Protein AF-A0A182PMJ5-F1 (afdb_monomer)

InterPro domains:
  IPR018731 Autophagy-related protein 13, N-terminal [PF10033] (47-121)
  IPR036570 HORMA domain superfamily [G3DSA:3.30.900.10] (2-127)
  IPR040182 Autophagy-related protein 13 [PTHR13430] (4-124)

Organism: NCBI:txid199890

Radius of gyration: 17.1 Å; Cα contacts (8 Å, |Δi|>4): 132; chains: 1; bound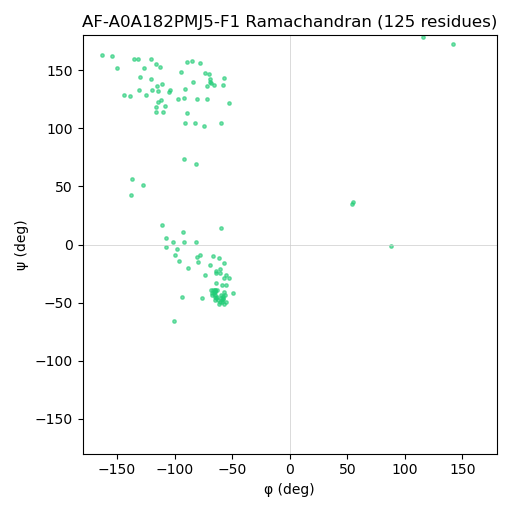ing box: 41×33×49 Å

Solvent-accessible surface area (backbone atoms only — not comparable to full-atom values): 7823 Å² total; per-residue (Å²): 91,81,54,60,95,41,86,51,82,80,46,81,75,50,52,57,55,50,52,53,52,46,52,62,68,54,69,68,65,96,83,62,59,70,72,81,57,42,32,36,23,38,38,35,31,39,36,34,84,89,71,53,73,46,41,70,47,74,48,76,50,72,81,73,81,91,68,78,84,68,72,98,80,44,69,67,58,52,46,52,51,52,24,50,50,51,54,48,48,63,54,53,62,66,72,39,70,61,40,53,51,70,72,65,60,49,98,88,55,51,48,78,47,74,49,77,45,74,43,82,77,70,68,89,60,54,118

Structure (mmCIF, N/CA/C/O backbone):
data_AF-A0A182PMJ5-F1
#
_entry.id   AF-A0A182PMJ5-F1
#
loop_
_atom_site.group_PDB
_atom_site.id
_atom_site.type_symbol
_atom_site.label_atom_id
_atom_site.label_alt_id
_atom_site.label_comp_id
_atom_site.label_asym_id
_atom_site.label_entity_id
_atom_site.label_seq_id
_atom_site.pdbx_PDB_ins_code
_atom_site.Cartn_x
_atom_site.Cartn_y
_atom_site.Cartn_z
_atom_site.occupancy
_atom_site.B_iso_or_equiv
_atom_site.auth_seq_id
_atom_site.auth_comp_id
_atom_site.auth_asym_id
_atom_site.auth_atom_id
_atom_site.pdbx_PDB_model_num
ATOM 1 N N . MET A 1 1 ? 10.718 2.469 14.524 1.00 49.12 1 MET A N 1
ATOM 2 C CA . MET A 1 1 ? 9.758 2.599 15.658 1.00 49.12 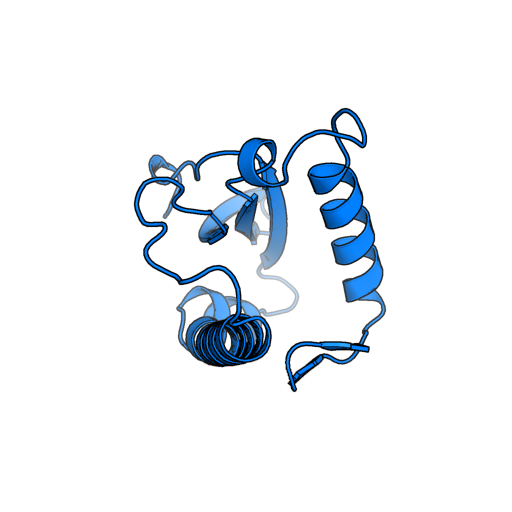1 MET A CA 1
ATOM 3 C C . MET A 1 1 ? 9.041 1.259 15.875 1.00 49.12 1 MET A C 1
ATOM 5 O O . MET A 1 1 ? 8.664 0.644 14.886 1.00 49.12 1 MET A O 1
ATOM 9 N N . GLU A 1 2 ? 8.845 0.779 17.114 1.00 60.75 2 GLU A N 1
ATOM 10 C CA . GLU A 1 2 ? 8.034 -0.432 17.374 1.00 60.75 2 GLU A CA 1
ATOM 11 C C . GLU A 1 2 ? 6.568 -0.054 17.619 1.00 60.75 2 GLU A C 1
ATOM 13 O O . GLU A 1 2 ? 6.204 0.478 18.666 1.00 60.75 2 GLU A O 1
ATOM 18 N N . GLY A 1 3 ? 5.719 -0.304 16.623 1.00 73.88 3 GLY A N 1
ATOM 19 C CA . GLY A 1 3 ? 4.270 -0.141 16.708 1.00 73.88 3 GLY A CA 1
ATOM 20 C C . GLY A 1 3 ? 3.584 -1.474 16.430 1.00 73.88 3 GLY A C 1
ATOM 21 O O . GLY A 1 3 ? 4.036 -2.245 15.589 1.00 73.88 3 GLY A O 1
ATOM 22 N N . PHE A 1 4 ? 2.492 -1.773 17.134 1.00 82.94 4 PHE A N 1
ATOM 23 C CA . PHE A 1 4 ? 1.708 -3.002 16.945 1.00 82.94 4 PHE A CA 1
ATOM 24 C C . PHE A 1 4 ? 2.507 -4.315 17.063 1.00 82.94 4 PHE A C 1
ATOM 26 O O . PHE A 1 4 ? 2.214 -5.277 16.353 1.00 82.94 4 PHE A O 1
ATOM 33 N N . ASN A 1 5 ? 3.495 -4.396 17.964 1.00 83.19 5 ASN A N 1
ATOM 34 C CA . ASN A 1 5 ? 4.391 -5.558 18.117 1.00 83.19 5 ASN A CA 1
ATOM 35 C C . ASN A 1 5 ? 5.102 -5.967 16.808 1.00 83.19 5 ASN A C 1
ATOM 37 O O . ASN A 1 5 ? 5.261 -7.161 16.526 1.00 83.19 5 ASN A O 1
ATOM 41 N N . ILE A 1 6 ? 5.456 -4.988 15.972 1.00 81.56 6 ILE A N 1
ATOM 42 C CA . ILE A 1 6 ? 6.204 -5.170 14.726 1.00 81.56 6 ILE A CA 1
ATOM 43 C C . ILE A 1 6 ? 7.347 -4.158 14.719 1.00 81.56 6 ILE A C 1
ATOM 45 O O . ILE A 1 6 ? 7.145 -2.974 14.994 1.00 81.56 6 ILE A O 1
ATOM 49 N N . SER A 1 7 ? 8.544 -4.632 14.380 1.00 82.81 7 SER A N 1
ATOM 50 C CA . SER A 1 7 ? 9.693 -3.766 14.144 1.00 82.81 7 SER A CA 1
ATOM 51 C C . SER A 1 7 ? 9.718 -3.364 12.672 1.00 82.81 7 SER A C 1
ATOM 53 O O . SER A 1 7 ? 9.885 -4.210 11.791 1.00 82.81 7 SER A O 1
ATOM 55 N N . ILE A 1 8 ? 9.495 -2.077 12.410 1.00 76.25 8 ILE A N 1
ATOM 56 C CA . ILE A 1 8 ? 9.692 -1.463 11.096 1.00 76.25 8 ILE A CA 1
ATOM 57 C C . ILE A 1 8 ? 10.901 -0.540 11.237 1.00 76.25 8 ILE A C 1
ATOM 59 O O . ILE A 1 8 ? 10.876 0.415 12.022 1.00 76.25 8 ILE A O 1
ATOM 63 N N . THR A 1 9 ? 11.982 -0.878 10.532 1.00 75.12 9 THR A N 1
ATOM 64 C CA . THR A 1 9 ? 13.227 -0.109 10.560 1.00 75.12 9 THR A CA 1
ATOM 65 C C . THR A 1 9 ? 13.033 1.197 9.810 1.00 75.12 9 THR A C 1
ATOM 67 O O . THR A 1 9 ? 12.661 1.197 8.637 1.00 75.12 9 THR A O 1
ATOM 70 N N . ASP A 1 10 ? 13.329 2.304 10.479 1.00 61.78 10 ASP A N 1
ATOM 71 C CA . ASP A 1 10 ? 13.267 3.625 9.874 1.00 61.78 10 ASP A CA 1
ATOM 72 C C . ASP A 1 10 ? 14.477 3.786 8.933 1.00 61.78 10 ASP A C 1
ATOM 74 O O . ASP A 1 10 ? 15.609 3.971 9.376 1.00 61.78 10 ASP A O 1
ATOM 78 N N . GLN A 1 11 ? 14.259 3.641 7.624 1.00 67.62 11 GLN A N 1
ATOM 79 C CA . GLN A 1 11 ? 15.237 4.027 6.601 1.00 67.62 11 GLN A CA 1
ATOM 80 C C . GLN A 1 11 ? 15.016 5.497 6.211 1.00 67.62 11 GLN A C 1
ATOM 82 O O . GLN A 1 11 ? 13.915 6.017 6.369 1.00 67.62 11 GLN A O 1
ATOM 87 N N . GLN A 1 12 ? 16.029 6.180 5.667 1.00 62.06 12 GLN A N 1
ATOM 88 C CA . GLN A 1 12 ? 15.910 7.597 5.282 1.00 62.06 12 GLN A CA 1
ATOM 89 C C . GLN A 1 12 ? 14.734 7.856 4.318 1.00 62.06 12 GLN A C 1
ATOM 91 O O . GLN A 1 12 ? 14.045 8.860 4.454 1.00 62.06 12 GLN A O 1
ATOM 96 N N . SER A 1 13 ? 14.441 6.913 3.415 1.00 66.12 13 SER A N 1
ATOM 97 C CA . SER A 1 13 ? 13.286 6.965 2.505 1.00 66.12 13 SER A CA 1
ATOM 98 C C . SER A 1 13 ? 11.923 6.913 3.212 1.00 66.12 13 SER A C 1
ATOM 100 O O . SER A 1 13 ? 10.928 7.375 2.664 1.00 66.12 13 SER A O 1
ATOM 102 N N . ILE A 1 14 ? 11.855 6.373 4.432 1.00 70.44 14 ILE A N 1
ATOM 103 C CA . ILE A 1 14 ? 10.627 6.302 5.234 1.00 70.44 14 ILE A CA 1
ATOM 104 C C . ILE A 1 14 ? 10.239 7.674 5.798 1.00 70.44 14 ILE A C 1
ATOM 106 O O . ILE A 1 14 ? 9.058 7.916 6.047 1.00 70.44 14 ILE A O 1
ATOM 110 N N . LEU A 1 15 ? 11.205 8.579 5.998 1.00 79.62 15 LEU A N 1
ATOM 111 C CA . LEU A 1 15 ? 10.930 9.905 6.553 1.00 79.62 15 LEU A CA 1
ATOM 112 C C . LEU A 1 15 ? 10.111 10.759 5.582 1.00 79.62 15 LEU A C 1
ATOM 114 O O . LEU A 1 15 ? 9.146 11.386 6.016 1.00 79.62 15 LEU A O 1
ATOM 118 N N . ASP A 1 16 ? 10.425 10.712 4.288 1.00 85.38 16 ASP A N 1
ATOM 119 C CA . ASP A 1 16 ? 9.678 11.442 3.258 1.00 85.38 16 ASP A CA 1
ATOM 120 C C . ASP A 1 16 ? 8.241 10.916 3.146 1.00 85.38 16 ASP A C 1
ATOM 122 O O . ASP A 1 16 ? 7.286 11.693 3.212 1.00 85.38 16 ASP A O 1
ATOM 126 N N . VAL A 1 17 ? 8.082 9.586 3.126 1.00 88.50 17 VAL A N 1
ATOM 127 C CA . VAL A 1 17 ? 6.773 8.910 3.149 1.00 88.50 17 VAL A CA 1
ATOM 128 C C . VAL A 1 17 ? 5.957 9.339 4.371 1.00 88.50 17 VAL A C 1
ATOM 130 O O . VAL A 1 17 ? 4.761 9.617 4.271 1.00 88.50 17 VAL A O 1
ATOM 133 N N . LEU A 1 18 ? 6.588 9.411 5.545 1.00 88.00 18 LEU A N 1
ATOM 134 C CA . LEU A 1 18 ? 5.931 9.797 6.790 1.00 88.00 18 LEU A CA 1
ATOM 135 C C . LEU A 1 18 ? 5.518 11.274 6.789 1.00 88.00 18 LEU A C 1
ATOM 137 O O . LEU A 1 18 ? 4.438 11.597 7.288 1.00 88.00 18 LEU A O 1
ATOM 141 N N . VAL A 1 19 ? 6.342 12.167 6.236 1.00 89.56 19 VAL A N 1
ATOM 142 C CA . VAL A 1 19 ? 6.013 13.592 6.083 1.00 89.56 19 VAL A CA 1
ATOM 143 C C . VAL A 1 19 ? 4.836 13.774 5.126 1.00 89.56 19 VAL A C 1
ATOM 145 O O . VAL A 1 19 ? 3.872 14.455 5.482 1.00 89.56 19 VAL A O 1
ATOM 148 N N . GLU A 1 20 ? 4.862 13.127 3.961 1.00 89.88 20 GLU A N 1
ATOM 149 C CA . GLU A 1 20 ? 3.779 13.196 2.976 1.00 89.88 20 GLU A CA 1
ATOM 150 C C . GLU A 1 20 ? 2.471 12.625 3.539 1.00 89.88 20 GLU A C 1
ATOM 152 O O . GLU A 1 20 ? 1.431 13.289 3.511 1.00 89.88 20 GLU A O 1
ATOM 157 N N . THR A 1 21 ? 2.533 11.444 4.159 1.00 90.88 21 THR A N 1
ATOM 158 C CA . THR A 1 21 ? 1.367 10.806 4.786 1.00 90.88 21 THR A CA 1
ATOM 159 C C . THR A 1 21 ? 0.771 11.696 5.875 1.00 90.88 21 THR A C 1
ATOM 161 O O . THR A 1 21 ? -0.447 11.859 5.945 1.00 90.88 21 THR A O 1
ATOM 164 N N . LYS A 1 22 ? 1.608 12.312 6.724 1.00 89.62 22 LYS A N 1
ATOM 165 C CA . LYS A 1 22 ? 1.135 13.245 7.756 1.00 89.62 22 LYS A CA 1
ATOM 166 C C . LYS A 1 22 ? 0.479 14.471 7.148 1.00 89.62 22 LYS A C 1
ATOM 168 O O . LYS A 1 22 ? -0.590 14.839 7.618 1.00 89.62 22 LYS A O 1
ATOM 173 N N . LYS A 1 23 ? 1.077 15.077 6.118 1.00 89.75 23 LYS A N 1
ATOM 174 C CA . LYS A 1 23 ? 0.498 16.234 5.424 1.00 89.75 23 LYS A CA 1
ATOM 175 C C . LYS A 1 23 ? -0.912 15.910 4.931 1.00 89.75 23 LYS A C 1
ATOM 177 O O . LYS A 1 23 ? -1.850 16.630 5.255 1.00 89.75 23 LYS A O 1
ATOM 182 N N . ILE A 1 24 ? -1.070 14.777 4.250 1.00 89.06 24 ILE A N 1
ATOM 183 C CA . ILE A 1 24 ? -2.364 14.315 3.742 1.00 89.06 24 ILE A CA 1
ATOM 184 C C . ILE A 1 24 ? -3.333 14.079 4.904 1.00 89.06 24 ILE A C 1
ATOM 186 O O . ILE A 1 24 ? -4.428 14.630 4.925 1.00 89.06 24 ILE A O 1
ATOM 190 N N . LEU A 1 25 ? -2.945 13.317 5.927 1.00 86.81 25 LEU A N 1
ATOM 191 C CA . LEU A 1 25 ? -3.831 13.012 7.054 1.00 86.81 25 LEU A CA 1
ATOM 192 C C . LEU A 1 25 ? -4.130 14.218 7.958 1.00 86.81 25 LEU A C 1
ATOM 194 O O . LEU A 1 25 ? -5.083 14.156 8.729 1.00 86.81 25 LEU A O 1
ATOM 198 N N . GLN A 1 26 ? -3.346 15.293 7.905 1.00 84.94 26 GLN A N 1
ATOM 199 C CA . GLN A 1 26 ? -3.552 16.513 8.694 1.00 84.94 26 GLN A CA 1
ATOM 200 C C . GLN A 1 26 ? -4.232 17.638 7.908 1.00 84.94 26 GLN A C 1
ATOM 202 O O . GLN A 1 26 ? -4.644 18.615 8.525 1.00 84.94 26 GLN A O 1
ATOM 207 N N . GLU A 1 27 ? -4.404 17.507 6.589 1.00 73.62 27 GLU A N 1
ATOM 208 C CA . GLU A 1 27 ? -5.266 18.400 5.809 1.00 73.62 27 GLU A CA 1
ATOM 209 C C . GLU A 1 27 ? -6.708 18.331 6.348 1.00 73.62 27 GLU A C 1
ATOM 211 O O . GLU A 1 27 ? -7.410 17.337 6.140 1.00 73.62 27 GLU A O 1
ATOM 216 N N . GLY A 1 28 ? -7.115 19.372 7.080 1.00 67.25 28 GLY A N 1
ATOM 217 C CA . GLY A 1 28 ? -8.407 19.497 7.761 1.00 67.25 28 GLY A CA 1
ATOM 218 C C . GLY A 1 28 ? -8.266 20.175 9.129 1.00 67.25 28 GLY A C 1
ATOM 219 O O . GLY A 1 28 ? -7.158 20.428 9.606 1.00 67.25 28 GLY A O 1
ATOM 220 N N . SER A 1 29 ? -9.382 20.483 9.793 1.00 66.62 29 SER A N 1
ATOM 221 C CA . SER A 1 29 ? -9.328 21.041 11.152 1.00 66.62 29 SER A CA 1
ATOM 222 C C . SER A 1 29 ? -8.835 19.982 12.154 1.00 66.62 29 SER A C 1
ATOM 224 O O . SER A 1 29 ? -9.184 18.807 12.039 1.00 66.62 29 SER A O 1
ATOM 226 N N . GLN A 1 30 ? -8.029 20.360 13.160 1.00 66.06 30 GLN A N 1
ATOM 227 C CA . GLN A 1 30 ? -7.437 19.416 14.135 1.00 66.06 30 GLN A CA 1
ATOM 228 C C . GLN A 1 30 ? -8.471 18.566 14.906 1.00 66.06 30 GLN A C 1
ATOM 230 O O . GLN A 1 30 ? -8.105 17.543 15.479 1.00 66.06 30 GLN A O 1
ATOM 235 N N . HIS A 1 31 ? -9.748 18.957 14.882 1.00 71.00 31 HIS A N 1
ATOM 236 C CA . HIS A 1 31 ? -10.849 18.297 15.584 1.00 71.00 31 HIS A CA 1
ATOM 237 C C . HIS A 1 31 ? -11.683 17.340 14.718 1.00 71.00 31 HIS A C 1
ATOM 239 O O . HIS A 1 31 ? -12.583 16.683 15.238 1.00 71.00 31 HIS A O 1
ATOM 245 N N . GLU A 1 32 ? -11.410 17.236 13.416 1.00 76.31 32 GLU A N 1
ATOM 246 C CA . GLU A 1 32 ? -12.123 16.293 12.553 1.00 76.31 32 GLU A CA 1
ATOM 247 C C . GLU A 1 32 ? -11.724 14.837 12.824 1.00 76.31 32 GLU A C 1
ATOM 249 O O . GLU A 1 32 ? -10.545 14.502 12.958 1.00 76.31 32 GLU A O 1
ATOM 254 N N . SER A 1 33 ? -12.732 13.961 12.867 1.00 81.69 33 SER A N 1
ATOM 255 C CA . SER A 1 33 ? -12.553 12.513 13.002 1.00 81.69 33 SER A CA 1
ATOM 256 C C . SER A 1 33 ? -11.682 11.956 11.874 1.00 81.69 33 SER A C 1
ATOM 258 O O . SER A 1 33 ? -11.844 12.327 10.716 1.00 81.69 33 SER A O 1
ATOM 260 N N . ILE A 1 34 ? -10.830 10.969 12.173 1.00 82.19 34 ILE A N 1
ATOM 261 C CA . ILE A 1 34 ? -10.024 10.270 11.156 1.00 82.19 34 ILE A CA 1
ATOM 262 C C . ILE A 1 34 ? -10.883 9.671 10.030 1.00 82.19 34 ILE A C 1
ATOM 264 O O . ILE A 1 34 ? -10.422 9.544 8.902 1.00 82.19 34 ILE A O 1
ATOM 268 N N . THR A 1 35 ? -12.153 9.360 10.306 1.00 83.56 35 THR A N 1
ATOM 269 C CA . THR A 1 35 ? -13.097 8.828 9.316 1.00 83.56 35 THR A CA 1
ATOM 270 C C . THR A 1 35 ? -13.405 9.801 8.177 1.00 83.56 35 THR A C 1
ATOM 272 O O . THR A 1 35 ? -13.762 9.335 7.105 1.00 83.56 35 THR A O 1
ATOM 275 N N . THR A 1 36 ? -13.258 11.121 8.362 1.00 82.56 36 THR A N 1
ATOM 276 C CA . THR A 1 36 ? -13.450 12.111 7.277 1.00 82.56 36 THR A CA 1
ATOM 277 C C . THR A 1 36 ? -12.228 12.233 6.367 1.00 82.56 36 THR A C 1
ATOM 279 O O . THR A 1 36 ? -12.290 12.855 5.311 1.00 82.56 36 THR A O 1
ATOM 282 N N . ARG A 1 37 ? -11.103 11.639 6.776 1.00 83.75 37 ARG A N 1
ATOM 283 C CA . ARG A 1 37 ? -9.802 11.702 6.096 1.00 83.75 37 ARG A CA 1
ATOM 284 C C . ARG A 1 37 ? -9.438 10.379 5.422 1.00 83.75 37 ARG A C 1
ATOM 286 O O . ARG A 1 37 ? -8.321 10.236 4.934 1.00 83.75 37 ARG A O 1
ATOM 293 N N . LEU A 1 38 ? -10.365 9.426 5.431 1.00 89.56 38 LEU A N 1
ATOM 294 C CA . LEU A 1 38 ? -10.267 8.121 4.792 1.00 89.56 38 LEU A CA 1
ATOM 295 C C . LEU A 1 38 ? -11.340 8.011 3.692 1.00 89.56 38 LEU A C 1
ATOM 297 O O . LEU A 1 38 ? -12.364 8.688 3.794 1.00 89.56 38 LEU A O 1
ATOM 301 N N . PRO A 1 39 ? -11.146 7.162 2.668 1.00 92.62 39 PRO A N 1
ATOM 302 C CA . PRO A 1 39 ? -10.033 6.225 2.492 1.00 92.62 39 PRO A CA 1
ATOM 303 C C . PRO A 1 39 ? -8.695 6.909 2.184 1.00 92.62 39 PRO A C 1
ATOM 305 O O . PRO A 1 39 ? -8.645 7.952 1.532 1.00 92.62 39 PRO A O 1
ATOM 308 N N . LEU A 1 40 ? -7.610 6.306 2.669 1.00 94.12 40 LEU A N 1
ATOM 309 C CA . LEU A 1 40 ? -6.247 6.621 2.250 1.00 94.12 40 LEU A CA 1
ATOM 310 C C . LEU A 1 40 ? -5.841 5.606 1.183 1.00 94.12 40 LEU A C 1
ATOM 312 O O . LEU A 1 40 ? -5.909 4.402 1.434 1.00 94.12 40 LEU A O 1
ATOM 316 N N . CYS A 1 41 ? -5.415 6.082 0.021 1.00 95.75 41 CYS A N 1
ATOM 317 C CA . CYS A 1 41 ? -4.950 5.252 -1.077 1.00 95.75 41 CYS A CA 1
ATOM 318 C C . CYS A 1 41 ? -3.441 5.420 -1.277 1.00 95.75 41 CYS A C 1
ATOM 320 O O . CYS A 1 41 ? -2.918 6.534 -1.214 1.00 95.75 41 CYS A O 1
ATOM 322 N N . VAL A 1 42 ? -2.756 4.306 -1.524 1.00 96.31 42 VAL A N 1
ATOM 323 C CA . VAL A 1 42 ? -1.376 4.251 -2.003 1.00 96.31 42 VAL A CA 1
ATOM 324 C C . VAL A 1 42 ? -1.395 3.601 -3.378 1.00 96.31 42 VAL A C 1
ATOM 326 O O . VAL A 1 42 ? -1.733 2.428 -3.523 1.00 96.31 42 VAL A O 1
ATOM 329 N N . GLU A 1 43 ? -1.042 4.378 -4.386 1.00 96.75 43 GLU A N 1
ATOM 330 C CA . GLU A 1 43 ? -0.842 3.923 -5.755 1.00 96.75 43 GLU A CA 1
ATOM 331 C C . GLU A 1 43 ? 0.618 3.527 -5.940 1.00 96.75 43 GLU A C 1
ATOM 333 O O . GLU A 1 43 ? 1.509 4.271 -5.529 1.00 96.75 43 GLU A O 1
ATOM 338 N N . ILE A 1 44 ? 0.853 2.370 -6.555 1.00 96.31 44 ILE A N 1
ATOM 339 C CA . ILE A 1 44 ? 2.176 1.915 -6.979 1.00 96.31 44 ILE A CA 1
ATOM 340 C C . ILE A 1 44 ? 2.198 1.924 -8.499 1.00 96.31 44 ILE A C 1
ATOM 342 O O . ILE A 1 44 ? 1.360 1.285 -9.139 1.00 96.31 44 ILE A O 1
ATOM 346 N N . SER A 1 45 ? 3.163 2.626 -9.076 1.00 96.12 45 SER A N 1
ATOM 347 C CA . SER A 1 45 ? 3.296 2.769 -10.520 1.00 96.12 45 SER A CA 1
ATOM 348 C C . SER A 1 45 ? 4.720 2.505 -10.984 1.00 96.12 45 SER A C 1
ATOM 350 O O . SER A 1 45 ? 5.679 2.523 -10.212 1.00 96.12 45 SER A O 1
ATOM 352 N N . LEU A 1 46 ? 4.838 2.206 -12.268 1.00 94.88 46 LEU A N 1
ATOM 353 C CA . LEU A 1 46 ? 6.084 2.014 -12.983 1.00 94.88 46 LEU A CA 1
ATOM 354 C C . LEU A 1 46 ? 6.207 3.110 -14.031 1.00 94.88 46 LEU A C 1
ATOM 356 O O . LEU A 1 46 ? 5.248 3.362 -14.758 1.00 94.88 46 LEU A O 1
ATOM 360 N N . GLN A 1 47 ? 7.390 3.704 -14.152 1.00 94.62 47 GLN A N 1
ATOM 361 C CA . GLN A 1 47 ? 7.706 4.635 -15.231 1.00 94.62 47 GLN A CA 1
ATOM 362 C C . GLN A 1 47 ? 8.962 4.183 -15.974 1.00 94.62 47 GLN A C 1
ATOM 364 O O . GLN A 1 47 ? 9.994 3.906 -15.372 1.00 94.62 47 GLN A O 1
ATOM 369 N N . THR A 1 48 ? 8.865 4.094 -17.294 1.00 92.19 48 THR A N 1
ATOM 370 C CA . THR A 1 48 ? 9.975 3.746 -18.193 1.00 92.19 48 THR A CA 1
ATOM 371 C C . THR A 1 48 ? 10.801 4.982 -18.550 1.00 92.19 48 THR A C 1
ATOM 373 O O . THR A 1 48 ? 10.293 6.106 -18.515 1.00 92.19 48 THR A O 1
ATOM 376 N N . ALA A 1 49 ? 12.057 4.782 -18.961 1.00 89.06 49 ALA A N 1
ATOM 377 C CA . ALA A 1 49 ? 12.930 5.870 -19.423 1.00 89.06 49 ALA A CA 1
ATOM 378 C C . ALA A 1 49 ? 12.372 6.615 -20.655 1.00 89.06 49 ALA A C 1
ATOM 380 O O . ALA A 1 49 ? 12.662 7.790 -20.861 1.00 89.06 49 ALA A O 1
ATOM 381 N N . GLU A 1 50 ? 11.528 5.947 -21.443 1.00 89.81 50 GLU A N 1
ATOM 382 C CA . GLU A 1 50 ? 10.867 6.495 -22.634 1.00 89.81 50 GLU A CA 1
ATOM 383 C C . GLU A 1 50 ? 9.614 7.329 -22.300 1.00 89.81 50 GLU A C 1
ATOM 385 O O . GLU A 1 50 ? 8.927 7.820 -23.193 1.00 89.81 50 GLU A O 1
ATOM 390 N N . GLY A 1 51 ? 9.295 7.503 -21.012 1.00 88.56 51 GLY A N 1
ATOM 391 C CA . GLY A 1 51 ? 8.167 8.313 -20.547 1.00 88.56 51 GLY A CA 1
ATOM 392 C C . GLY A 1 51 ? 6.835 7.564 -20.450 1.00 88.56 51 GLY A C 1
ATOM 393 O O . GLY A 1 51 ? 5.849 8.146 -20.000 1.00 88.56 51 GLY A O 1
ATOM 394 N N . GLY A 1 52 ? 6.791 6.276 -20.806 1.00 92.25 52 GLY A N 1
ATOM 395 C CA . GLY A 1 52 ? 5.631 5.422 -20.546 1.00 92.25 52 GLY A CA 1
ATOM 396 C C . GLY A 1 52 ? 5.424 5.215 -19.045 1.00 92.25 52 GLY A C 1
ATOM 397 O O . GLY A 1 52 ? 6.396 4.987 -18.323 1.00 92.25 52 GLY A O 1
ATOM 398 N N . SER A 1 53 ? 4.174 5.275 -18.585 1.00 93.44 53 SER A N 1
ATOM 399 C CA . SER A 1 53 ? 3.791 5.073 -17.184 1.00 93.44 53 SER A CA 1
ATOM 400 C C . SER A 1 53 ? 2.649 4.069 -17.077 1.00 93.44 53 SER A C 1
ATOM 402 O O . SER A 1 53 ? 1.772 4.024 -17.941 1.00 93.44 53 SER A O 1
ATOM 404 N N . MET A 1 54 ? 2.669 3.261 -16.022 1.00 95.00 54 MET A N 1
ATOM 405 C CA . MET A 1 54 ? 1.694 2.206 -15.787 1.00 95.00 54 MET A CA 1
ATOM 406 C C . MET A 1 54 ? 1.405 2.075 -14.296 1.00 95.00 54 MET A C 1
ATOM 408 O O . MET A 1 54 ? 2.326 1.921 -13.494 1.00 95.00 54 MET A O 1
ATOM 412 N N . ILE A 1 55 ? 0.128 2.098 -13.918 1.00 96.75 55 ILE A N 1
ATOM 413 C CA . ILE A 1 55 ? -0.277 1.814 -12.541 1.00 96.75 55 ILE A CA 1
ATOM 414 C C . ILE A 1 55 ? -0.313 0.299 -12.355 1.00 96.75 55 ILE A C 1
ATOM 416 O O . ILE A 1 55 ? -0.977 -0.413 -13.106 1.00 96.75 55 ILE A O 1
ATOM 420 N N . LEU A 1 56 ? 0.413 -0.183 -11.349 1.00 96.31 56 LEU A N 1
ATOM 421 C CA . LEU A 1 56 ? 0.515 -1.601 -11.030 1.00 96.31 56 LEU A CA 1
ATOM 422 C C . LEU A 1 56 ? -0.513 -2.009 -9.976 1.00 96.31 56 LEU A C 1
ATOM 424 O O . LEU A 1 56 ? -1.132 -3.063 -10.093 1.00 96.31 56 LEU A O 1
ATOM 428 N N . GLU A 1 57 ? -0.661 -1.205 -8.919 1.00 97.19 57 GLU A N 1
ATOM 429 C CA . GLU A 1 57 ? -1.472 -1.560 -7.752 1.00 97.19 57 GLU A CA 1
ATOM 430 C C . GLU A 1 57 ? -2.071 -0.334 -7.066 1.00 97.19 57 GLU A C 1
ATOM 432 O O . GLU A 1 57 ? -1.470 0.741 -7.030 1.00 97.19 57 GLU A O 1
ATOM 437 N N . PHE A 1 58 ? -3.218 -0.551 -6.423 1.00 97.00 58 PHE A N 1
ATOM 438 C CA . PHE A 1 58 ? -3.779 0.353 -5.428 1.00 97.00 58 PHE A CA 1
ATOM 439 C C . PHE A 1 58 ? -3.922 -0.369 -4.088 1.00 97.00 58 PHE A C 1
ATOM 441 O O . PHE A 1 58 ? -4.485 -1.462 -4.015 1.00 97.00 58 PHE A O 1
ATOM 448 N N . TRP A 1 59 ? -3.475 0.279 -3.016 1.00 97.19 59 TRP A N 1
ATOM 449 C CA . TRP A 1 59 ? -3.652 -0.168 -1.639 1.00 97.19 59 TRP A CA 1
ATOM 450 C C . TRP A 1 59 ? -4.502 0.844 -0.885 1.00 97.19 59 TRP A C 1
ATOM 452 O O . TRP A 1 59 ? -4.116 1.999 -0.740 1.00 97.19 59 TRP A O 1
ATOM 462 N N . THR A 1 60 ? -5.661 0.420 -0.390 1.00 95.88 60 THR A N 1
ATOM 463 C CA . THR A 1 60 ? -6.608 1.312 0.288 1.00 95.88 60 THR A CA 1
ATOM 464 C C . THR A 1 60 ? -6.767 0.957 1.757 1.00 95.88 60 THR A C 1
ATOM 466 O O . THR A 1 60 ? -7.039 -0.195 2.098 1.00 95.88 60 THR A O 1
ATOM 469 N N . LEU A 1 61 ? -6.686 1.963 2.623 1.00 94.19 61 LEU A N 1
ATOM 470 C CA . LEU A 1 61 ? -7.060 1.880 4.028 1.00 94.19 61 LEU A CA 1
ATOM 471 C C . LEU A 1 61 ? -8.348 2.672 4.253 1.00 94.19 61 LEU A C 1
ATOM 473 O O . LEU A 1 61 ? -8.375 3.886 4.064 1.00 94.19 61 LEU A O 1
ATOM 477 N N . SER A 1 62 ? -9.405 1.998 4.698 1.00 91.75 62 SER A N 1
ATOM 478 C CA . SER A 1 62 ? -10.699 2.609 5.004 1.00 91.75 62 SER A CA 1
ATOM 479 C C . SER A 1 62 ? -11.254 2.093 6.331 1.00 91.75 62 SER A C 1
ATOM 481 O O . SER A 1 62 ? -10.844 1.047 6.839 1.00 91.75 62 SER A O 1
ATOM 483 N N . ILE A 1 63 ? -12.181 2.852 6.919 1.00 87.69 63 ILE A N 1
ATOM 484 C CA . ILE A 1 63 ? -12.920 2.441 8.114 1.00 87.69 63 ILE A CA 1
ATOM 4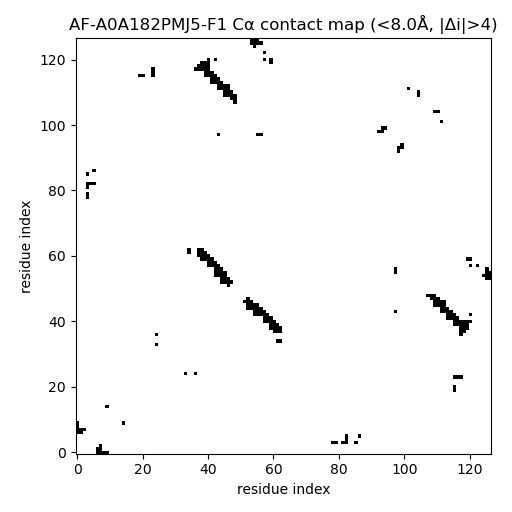85 C C . ILE A 1 63 ? -14.383 2.294 7.732 1.00 87.69 63 ILE A C 1
ATOM 487 O O . ILE A 1 63 ? -15.025 3.241 7.285 1.00 87.69 63 ILE A O 1
ATOM 491 N N . ARG A 1 64 ? -14.917 1.101 7.968 1.00 85.06 64 ARG A N 1
ATOM 492 C CA . ARG A 1 64 ? -16.340 0.812 7.843 1.00 85.06 64 ARG A CA 1
ATOM 493 C C . ARG A 1 64 ? -17.071 1.253 9.105 1.00 85.06 64 ARG A C 1
ATOM 495 O O . ARG A 1 64 ? -16.950 0.619 10.151 1.00 85.06 64 ARG A O 1
ATOM 502 N N . THR A 1 65 ? -17.794 2.365 9.023 1.00 78.56 65 THR A N 1
ATOM 503 C CA . THR A 1 65 ? -18.550 2.931 10.154 1.00 78.56 65 THR A CA 1
ATOM 504 C C . THR A 1 65 ? -19.886 2.222 10.390 1.00 78.56 65 THR A C 1
ATOM 506 O O . THR A 1 65 ? -20.452 2.337 11.474 1.00 78.56 65 THR A O 1
ATOM 509 N N . ASP A 1 66 ? -20.348 1.436 9.414 1.00 77.62 66 ASP A N 1
ATOM 510 C CA . ASP A 1 66 ? -21.593 0.663 9.425 1.00 77.62 66 ASP A CA 1
ATOM 511 C C . ASP A 1 66 ? -21.510 -0.643 10.241 1.00 77.62 66 ASP A C 1
ATOM 513 O O . ASP A 1 66 ? -22.531 -1.284 10.474 1.00 77.62 66 ASP A O 1
ATOM 517 N N . GLN A 1 67 ? -20.314 -1.052 10.690 1.00 67.00 67 GLN A N 1
ATOM 518 C CA . GLN A 1 67 ? -20.077 -2.348 11.348 1.00 67.00 67 GLN A CA 1
ATOM 519 C C . GLN A 1 67 ? -19.362 -2.238 12.709 1.00 67.00 67 GLN A C 1
ATOM 521 O O . GLN A 1 67 ? -18.369 -2.919 12.973 1.00 67.00 67 GLN A O 1
ATOM 526 N N . THR A 1 68 ? -19.855 -1.391 13.613 1.00 64.00 68 THR A N 1
ATOM 527 C CA . THR A 1 68 ? -19.255 -1.177 14.944 1.00 64.00 68 THR A CA 1
ATOM 528 C C . THR A 1 68 ? -19.856 -2.092 16.022 1.00 64.00 68 THR A C 1
ATOM 530 O O . THR A 1 68 ? -20.581 -1.662 16.909 1.00 64.00 68 THR A O 1
ATOM 533 N N . ASN A 1 69 ? -19.508 -3.384 15.992 1.00 58.72 69 ASN A N 1
ATOM 534 C CA . ASN A 1 69 ? -20.011 -4.385 16.957 1.00 58.72 69 ASN A CA 1
ATOM 535 C C . ASN A 1 69 ? -19.121 -4.597 18.202 1.00 58.72 69 ASN A C 1
ATOM 537 O O . ASN A 1 69 ? -19.298 -5.574 18.930 1.00 58.72 69 ASN A O 1
ATOM 541 N N . ALA A 1 70 ? -18.119 -3.747 18.449 1.00 59.59 70 ALA A N 1
ATOM 542 C CA . ALA A 1 70 ? -17.189 -3.963 19.558 1.00 59.59 70 ALA A CA 1
ATOM 543 C C . ALA A 1 70 ? -17.669 -3.258 20.844 1.00 59.59 70 ALA A C 1
ATOM 545 O O . ALA A 1 70 ? -17.868 -2.042 20.817 1.00 59.59 70 ALA A O 1
ATOM 546 N N . PRO A 1 71 ? -17.795 -3.960 21.990 1.00 60.91 71 PRO A N 1
ATOM 547 C CA . PRO A 1 71 ? -17.987 -3.290 23.272 1.00 60.91 71 PRO A CA 1
ATOM 548 C C . PRO A 1 71 ? -16.810 -2.338 23.528 1.00 60.91 71 PRO A C 1
ATOM 550 O O . PRO A 1 71 ? -15.654 -2.690 23.287 1.00 60.91 71 PRO A O 1
ATOM 553 N N . GLN A 1 72 ? -17.114 -1.137 24.029 1.00 56.47 72 GLN A N 1
ATOM 554 C CA . GLN A 1 72 ? -16.237 0.042 24.175 1.00 56.47 72 GLN A CA 1
ATOM 555 C C . GLN A 1 72 ? -14.968 -0.147 25.050 1.00 56.47 72 GLN A C 1
ATOM 557 O O . GLN A 1 72 ? -14.329 0.828 25.433 1.00 56.47 72 GLN A O 1
ATOM 562 N N . ARG A 1 73 ? -14.565 -1.379 25.391 1.00 55.50 73 ARG A N 1
ATOM 563 C CA . ARG A 1 73 ? -13.437 -1.695 26.287 1.00 55.50 73 ARG A CA 1
ATOM 564 C C . ARG A 1 73 ? -12.568 -2.846 25.783 1.00 55.50 73 ARG A C 1
ATOM 566 O O . ARG A 1 73 ? -12.370 -3.834 26.483 1.00 55.50 73 ARG A O 1
ATOM 573 N N . ALA A 1 74 ? -12.028 -2.733 24.574 1.00 72.56 74 ALA A N 1
ATOM 574 C CA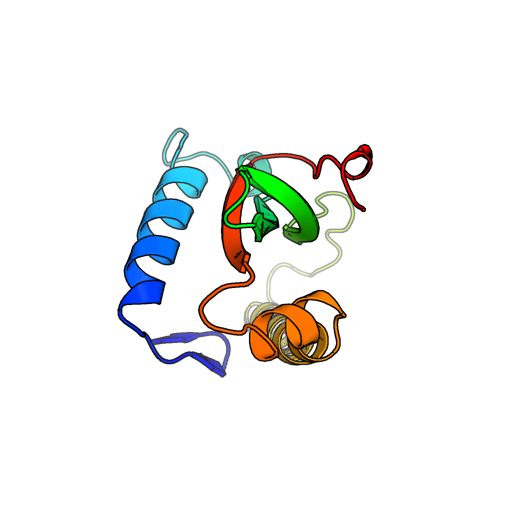 . ALA A 1 74 ? -11.144 -3.766 24.039 1.00 72.56 74 ALA A CA 1
ATOM 575 C C . ALA A 1 74 ? -9.915 -3.194 23.316 1.00 72.56 74 ALA A C 1
ATOM 577 O O . ALA A 1 7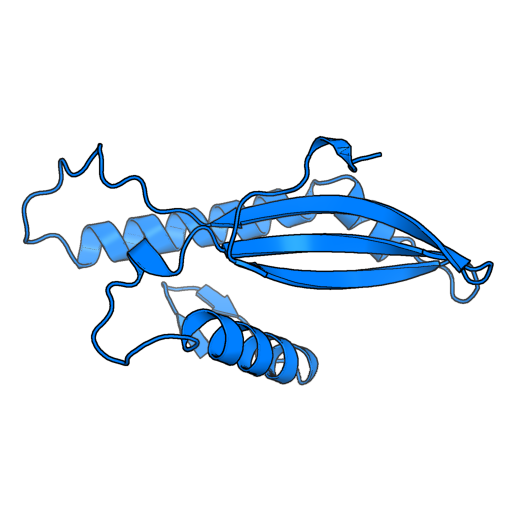4 ? -9.531 -3.701 22.265 1.00 72.56 74 ALA A O 1
ATOM 578 N N . ASN A 1 75 ? -9.269 -2.163 23.881 1.00 81.06 75 ASN A N 1
ATOM 579 C CA . ASN A 1 75 ? -8.044 -1.563 23.322 1.00 81.06 75 ASN A CA 1
ATOM 580 C C . ASN A 1 75 ? -6.993 -2.626 22.966 1.00 81.06 75 ASN A C 1
ATOM 582 O O . ASN A 1 75 ? -6.425 -2.583 21.879 1.00 81.06 75 ASN A O 1
ATOM 586 N N . GLN A 1 76 ? -6.812 -3.635 23.826 1.00 83.19 76 GLN A N 1
ATOM 587 C CA . GLN A 1 76 ? -5.894 -4.744 23.557 1.00 83.19 76 GLN A CA 1
ATOM 588 C C . GLN A 1 76 ? -6.333 -5.603 22.364 1.00 83.19 76 GLN A C 1
ATOM 590 O O . GLN A 1 76 ? -5.505 -6.022 21.559 1.00 83.19 76 GLN A O 1
ATOM 595 N N . VAL A 1 77 ? -7.635 -5.863 22.220 1.00 85.81 77 VAL A N 1
ATOM 596 C CA . VAL A 1 77 ? -8.170 -6.643 21.095 1.00 85.81 77 VAL A CA 1
ATOM 597 C C . VAL A 1 77 ? -7.998 -5.874 19.790 1.00 85.81 77 VAL A C 1
ATOM 599 O O . VAL A 1 77 ? -7.569 -6.461 18.802 1.00 85.81 77 VAL A O 1
ATOM 602 N N . ILE A 1 78 ? -8.281 -4.569 19.786 1.00 85.38 78 ILE A N 1
ATOM 603 C CA . ILE A 1 78 ? -8.063 -3.700 18.623 1.00 85.38 78 ILE A CA 1
ATOM 604 C C . ILE A 1 78 ? -6.579 -3.698 18.258 1.00 85.38 78 ILE A C 1
ATOM 606 O O . ILE A 1 78 ? -6.238 -3.975 17.112 1.00 85.38 78 ILE A O 1
ATOM 610 N N . TYR A 1 79 ? -5.691 -3.479 19.229 1.00 87.75 79 TYR A N 1
ATOM 611 C CA . TYR A 1 79 ? -4.246 -3.476 19.007 1.00 87.75 79 TYR A CA 1
ATOM 612 C C . TYR A 1 79 ? -3.744 -4.801 18.419 1.00 87.75 79 TYR A C 1
ATOM 614 O O . TYR A 1 79 ? -3.018 -4.807 17.426 1.00 87.75 79 TYR A O 1
ATOM 622 N N . ASN A 1 80 ? -4.184 -5.934 18.971 1.00 88.62 80 ASN A N 1
ATOM 623 C CA . ASN A 1 80 ? -3.816 -7.258 18.471 1.00 88.62 80 ASN A CA 1
ATOM 624 C C . ASN A 1 80 ? -4.355 -7.510 17.053 1.00 88.62 80 ASN A C 1
ATOM 626 O O . ASN A 1 80 ? -3.647 -8.080 16.223 1.00 88.62 80 ASN A O 1
ATOM 630 N N . ARG A 1 81 ? -5.579 -7.061 16.745 1.00 89.81 81 ARG A N 1
ATOM 631 C CA . ARG A 1 81 ? -6.151 -7.157 15.391 1.00 89.81 81 ARG A CA 1
ATOM 632 C C . ARG A 1 81 ? -5.390 -6.290 14.392 1.00 89.81 81 ARG A C 1
ATOM 634 O O . ARG A 1 81 ? -5.103 -6.761 13.298 1.00 89.81 81 ARG A O 1
ATOM 641 N N . MET A 1 82 ? -5.002 -5.075 14.775 1.00 91.50 82 MET A N 1
ATOM 642 C CA . MET A 1 82 ? -4.170 -4.199 13.944 1.00 91.50 82 MET A CA 1
ATOM 643 C C . MET A 1 82 ? -2.765 -4.784 13.729 1.00 91.50 82 MET A C 1
ATOM 645 O O . MET A 1 82 ? -2.260 -4.757 12.612 1.00 91.50 82 MET A O 1
ATOM 649 N N . SER A 1 83 ? -2.164 -5.399 14.755 1.00 93.06 83 SER A N 1
ATOM 650 C CA . SER A 1 83 ? -0.903 -6.150 14.627 1.00 93.06 83 SER A CA 1
ATOM 651 C C . SER A 1 83 ? -1.018 -7.281 13.605 1.00 93.06 83 SER A C 1
ATOM 653 O O . SER A 1 83 ? -0.170 -7.421 12.724 1.00 93.06 83 SER A O 1
ATOM 655 N N . LEU A 1 84 ? -2.092 -8.071 13.681 1.00 93.75 84 LEU A N 1
ATOM 656 C CA . LEU A 1 84 ? -2.342 -9.147 12.727 1.00 93.75 84 LEU A CA 1
ATOM 657 C C . LEU A 1 84 ? -2.579 -8.614 11.306 1.00 93.75 84 LEU A C 1
ATOM 659 O O . LEU A 1 84 ? -2.049 -9.182 10.351 1.00 93.75 84 LEU A O 1
ATOM 663 N N . LEU A 1 85 ? -3.326 -7.516 11.164 1.00 94.75 85 LEU A N 1
ATOM 664 C CA . LEU A 1 85 ? -3.567 -6.855 9.881 1.00 94.75 85 LEU A CA 1
ATOM 665 C C . LEU A 1 85 ? -2.248 -6.415 9.230 1.00 94.75 85 LEU A C 1
ATOM 667 O O . LEU A 1 85 ? -2.007 -6.726 8.068 1.00 94.75 85 LEU A O 1
ATOM 671 N N . LEU A 1 86 ? -1.362 -5.764 9.988 1.00 94.69 86 LEU A N 1
ATOM 672 C CA . LEU A 1 86 ? -0.059 -5.313 9.495 1.00 94.69 86 LEU A CA 1
ATOM 673 C C . LEU A 1 86 ? 0.875 -6.482 9.138 1.00 94.69 86 LEU A C 1
ATOM 675 O O . LEU A 1 86 ? 1.546 -6.437 8.109 1.00 94.69 86 LEU A O 1
ATOM 679 N N . LYS A 1 87 ? 0.888 -7.566 9.927 1.00 94.19 87 LYS A N 1
ATOM 680 C CA . LYS A 1 87 ? 1.632 -8.798 9.584 1.00 94.19 87 LYS A CA 1
ATOM 681 C C . LYS A 1 87 ? 1.106 -9.450 8.303 1.00 94.19 87 LYS A C 1
ATOM 683 O O . LYS A 1 87 ? 1.889 -9.925 7.480 1.00 94.19 87 LYS A O 1
ATOM 688 N N . SER A 1 88 ? -0.213 -9.440 8.121 1.00 96.75 88 SER A N 1
ATOM 689 C CA . SER A 1 88 ? -0.850 -9.918 6.892 1.00 96.75 88 SER A CA 1
ATOM 690 C C . SER A 1 88 ? -0.434 -9.048 5.707 1.00 96.75 88 SER A C 1
ATOM 692 O O . SER A 1 88 ? 0.019 -9.579 4.699 1.00 96.75 88 SER A O 1
ATOM 694 N N . LEU A 1 89 ? -0.467 -7.720 5.853 1.00 95.94 89 LEU A N 1
ATOM 695 C CA . LEU A 1 89 ? -0.031 -6.776 4.822 1.00 95.94 89 LEU A CA 1
ATOM 696 C C . LEU A 1 89 ? 1.436 -6.992 4.408 1.00 95.94 89 LEU A C 1
ATOM 698 O O . LEU A 1 89 ? 1.733 -7.045 3.216 1.00 95.94 89 LEU A O 1
ATOM 702 N N . LEU A 1 90 ? 2.347 -7.201 5.365 1.00 93.50 90 LEU A N 1
ATOM 703 C CA . LEU A 1 90 ? 3.751 -7.537 5.077 1.00 93.50 90 LEU A CA 1
ATOM 704 C C . LEU A 1 90 ? 3.895 -8.818 4.246 1.00 93.50 90 LEU A C 1
ATOM 706 O O . LEU A 1 90 ? 4.797 -8.920 3.418 1.00 93.50 90 LEU A O 1
ATOM 710 N N . SER A 1 91 ? 3.012 -9.790 4.464 1.00 95.69 91 SER A N 1
ATOM 711 C CA . SER A 1 91 ? 3.017 -11.046 3.713 1.00 95.69 91 SER A CA 1
ATOM 712 C C . SER A 1 91 ? 2.447 -10.848 2.306 1.00 95.69 91 SER A C 1
ATOM 714 O O . SER A 1 91 ? 3.060 -11.276 1.330 1.00 95.69 91 SER A O 1
ATOM 716 N N . VAL A 1 92 ? 1.310 -10.154 2.180 1.00 97.56 92 VAL A N 1
ATOM 717 C CA . VAL A 1 92 ? 0.646 -9.932 0.884 1.00 97.56 92 VAL A CA 1
ATOM 718 C C . VAL A 1 92 ? 1.512 -9.072 -0.040 1.00 97.56 92 VAL A C 1
ATOM 720 O O . VAL A 1 92 ? 1.707 -9.435 -1.195 1.00 97.56 92 VAL A O 1
ATOM 723 N N . THR A 1 93 ? 2.127 -8.001 0.471 1.00 95.69 93 THR A N 1
ATOM 724 C CA . THR A 1 93 ? 3.013 -7.111 -0.313 1.00 95.69 93 THR A CA 1
ATOM 725 C C . THR A 1 93 ? 4.250 -7.809 -0.894 1.00 95.69 93 THR A C 1
ATOM 727 O O . THR A 1 93 ? 4.932 -7.229 -1.728 1.00 95.69 93 THR A O 1
ATOM 730 N N . ARG A 1 94 ? 4.568 -9.047 -0.484 1.00 95.38 94 ARG A N 1
ATOM 731 C CA . ARG A 1 94 ? 5.697 -9.841 -1.007 1.00 95.38 94 ARG A CA 1
ATOM 732 C C . ARG A 1 94 ? 5.306 -10.831 -2.102 1.00 95.38 94 ARG A C 1
ATOM 734 O O . ARG A 1 94 ? 6.192 -11.368 -2.764 1.00 95.38 94 ARG A O 1
ATOM 741 N N . VAL A 1 95 ? 4.016 -11.108 -2.277 1.00 96.69 95 VAL A N 1
ATOM 742 C CA . VAL A 1 95 ? 3.531 -12.132 -3.221 1.00 96.69 95 VAL A CA 1
ATOM 743 C C . VAL A 1 95 ? 2.862 -11.538 -4.455 1.00 96.69 95 VAL A C 1
ATOM 745 O O . VAL A 1 95 ? 2.457 -12.281 -5.348 1.00 96.69 95 VAL A O 1
ATOM 748 N N . THR A 1 96 ? 2.755 -10.212 -4.535 1.00 95.56 96 THR A N 1
ATOM 749 C CA . THR A 1 96 ? 2.116 -9.562 -5.674 1.00 95.56 96 THR A CA 1
ATOM 750 C C . THR A 1 96 ? 3.026 -9.512 -6.909 1.00 95.56 96 THR A C 1
ATOM 752 O O . THR A 1 96 ? 4.260 -9.552 -6.798 1.00 95.56 96 THR A O 1
ATOM 755 N N . PRO A 1 97 ? 2.454 -9.405 -8.123 1.00 93.81 97 PRO A N 1
ATOM 756 C CA . PRO A 1 97 ? 3.239 -9.174 -9.327 1.00 93.81 97 PRO A CA 1
ATOM 757 C C . PRO A 1 97 ? 4.099 -7.908 -9.247 1.00 93.81 97 PRO A C 1
ATOM 759 O O . PRO A 1 97 ? 5.268 -7.980 -9.633 1.00 93.81 97 PRO A O 1
ATOM 762 N N . ALA A 1 98 ? 3.587 -6.799 -8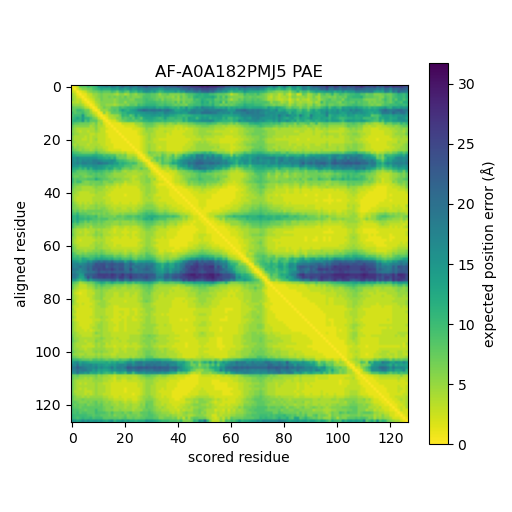.694 1.00 94.00 98 ALA A N 1
ATOM 763 C CA . ALA A 1 98 ? 4.355 -5.558 -8.583 1.00 94.00 98 ALA A CA 1
ATOM 764 C C . ALA A 1 98 ? 5.574 -5.712 -7.669 1.00 94.00 98 ALA A C 1
ATOM 766 O O . ALA A 1 98 ? 6.627 -5.149 -7.965 1.00 94.00 98 ALA A O 1
ATOM 767 N N . TYR A 1 99 ? 5.494 -6.542 -6.619 1.00 94.56 99 TYR A N 1
ATOM 768 C CA . TYR A 1 99 ? 6.670 -6.872 -5.815 1.00 94.56 99 TYR A CA 1
ATOM 769 C C . TYR A 1 99 ? 7.766 -7.514 -6.664 1.00 94.56 99 TYR A C 1
ATOM 771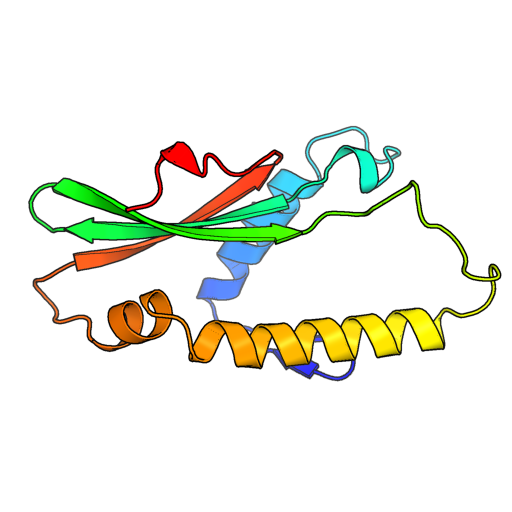 O O . TYR A 1 99 ? 8.913 -7.068 -6.630 1.00 94.56 99 TYR A O 1
ATOM 779 N N . ARG A 1 100 ? 7.423 -8.533 -7.463 1.00 92.06 100 ARG A N 1
ATOM 780 C CA . ARG A 1 100 ? 8.395 -9.204 -8.342 1.00 92.06 100 ARG A CA 1
ATOM 781 C C . ARG A 1 100 ? 9.013 -8.218 -9.330 1.00 92.06 100 ARG A C 1
ATOM 783 O O . ARG A 1 100 ? 10.233 -8.187 -9.443 1.00 92.06 100 ARG A O 1
ATOM 790 N N . VAL A 1 101 ? 8.190 -7.379 -9.962 1.00 91.94 101 VAL A N 1
ATOM 791 C CA . VAL A 1 101 ? 8.635 -6.313 -10.875 1.00 91.94 101 VAL A CA 1
ATOM 792 C C . VAL A 1 101 ? 9.605 -5.367 -10.157 1.00 91.94 101 VAL A C 1
ATOM 794 O O . VAL A 1 101 ? 10.741 -5.218 -10.589 1.00 91.94 101 VAL A O 1
ATOM 797 N N . SER A 1 102 ? 9.247 -4.847 -8.979 1.00 90.88 102 SER A N 1
ATOM 798 C CA . SER A 1 102 ? 10.117 -3.943 -8.207 1.00 90.88 102 SER A CA 1
ATOM 799 C C . SER A 1 102 ? 11.494 -4.534 -7.875 1.00 90.88 102 SER A C 1
ATOM 801 O O . SER A 1 102 ? 12.477 -3.804 -7.758 1.00 90.88 102 SER A O 1
ATOM 803 N N . ARG A 1 103 ? 11.591 -5.866 -7.743 1.00 90.31 103 ARG A N 1
ATOM 804 C CA . ARG A 1 103 ? 12.838 -6.584 -7.445 1.00 90.31 103 ARG A CA 1
ATOM 805 C C . ARG A 1 103 ? 13.648 -6.966 -8.683 1.00 90.31 103 ARG A C 1
ATOM 807 O O . ARG A 1 103 ? 14.837 -7.228 -8.534 1.00 90.31 103 ARG A O 1
ATOM 814 N N . MET A 1 104 ? 13.026 -7.015 -9.860 1.00 86.81 104 MET A N 1
ATOM 815 C CA . MET A 1 104 ? 13.652 -7.387 -11.137 1.00 86.81 104 MET A CA 1
ATOM 816 C C . MET A 1 104 ? 14.204 -6.186 -11.916 1.00 86.81 104 MET A C 1
ATOM 818 O O . MET A 1 104 ? 14.714 -6.366 -13.021 1.00 86.81 104 MET A O 1
ATOM 822 N N . LYS A 1 105 ? 14.105 -4.971 -11.364 1.00 76.81 105 LYS A N 1
ATOM 823 C CA . LYS A 1 105 ? 14.561 -3.740 -12.012 1.00 76.81 105 LYS A CA 1
ATOM 824 C C . LYS A 1 105 ? 16.020 -3.856 -12.482 1.00 76.81 105 LYS A C 1
ATOM 826 O O . LYS A 1 105 ? 16.928 -4.044 -11.672 1.00 76.81 105 LYS A O 1
ATOM 831 N N . HIS A 1 106 ? 16.234 -3.660 -13.784 1.00 74.38 106 HIS A N 1
ATOM 832 C CA . HIS A 1 106 ? 17.553 -3.410 -14.370 1.00 74.38 106 HIS A CA 1
ATOM 833 C C . HIS A 1 106 ? 17.775 -1.896 -14.492 1.00 74.38 106 HIS A C 1
ATOM 835 O O . HIS A 1 106 ? 16.808 -1.158 -14.699 1.00 74.38 106 HIS A O 1
ATOM 841 N N . ILE A 1 107 ? 19.027 -1.440 -14.379 1.00 68.94 107 ILE A N 1
ATOM 842 C CA . ILE A 1 107 ? 19.400 -0.013 -14.281 1.00 68.94 107 ILE A CA 1
ATOM 843 C C . ILE A 1 107 ? 18.813 0.871 -15.403 1.00 68.94 107 ILE A C 1
ATOM 845 O O . ILE A 1 107 ? 18.467 2.010 -15.120 1.00 68.94 107 ILE A O 1
ATOM 849 N N . ASP A 1 108 ? 18.573 0.324 -16.600 1.00 74.69 108 ASP A N 1
ATOM 850 C CA . ASP A 1 108 ? 18.113 1.083 -17.778 1.00 74.69 108 ASP A CA 1
ATOM 851 C C . ASP A 1 108 ? 16.668 0.770 -18.220 1.00 74.69 108 ASP A C 1
ATOM 853 O O . ASP A 1 108 ? 16.293 1.040 -19.357 1.00 74.69 108 ASP A O 1
ATOM 857 N N . SER A 1 109 ? 15.853 0.143 -17.363 1.00 84.69 109 SER A N 1
ATOM 858 C CA . SER A 1 109 ? 14.516 -0.343 -17.760 1.00 84.69 109 SER A CA 1
ATOM 859 C C . SER A 1 109 ? 13.372 0.575 -17.316 1.00 84.69 109 SER A C 1
ATOM 861 O O . SER A 1 109 ? 12.664 1.155 -18.140 1.00 84.69 109 SER A O 1
ATOM 863 N N . TYR A 1 110 ? 13.169 0.699 -16.008 1.00 91.31 110 TYR A N 1
ATOM 864 C CA . TYR A 1 110 ? 12.088 1.480 -15.418 1.00 91.31 110 TYR A CA 1
ATOM 865 C C . TYR A 1 110 ? 12.356 1.770 -13.943 1.00 91.31 110 TYR A C 1
ATOM 867 O O . TYR A 1 110 ? 13.138 1.082 -13.288 1.00 91.31 110 TYR A O 1
ATOM 875 N N . ASP A 1 111 ? 11.633 2.740 -13.407 1.00 92.25 111 ASP A N 1
ATOM 876 C CA . ASP A 1 111 ? 11.580 3.094 -11.997 1.00 92.25 111 ASP A CA 1
ATOM 877 C C . ASP A 1 111 ? 10.204 2.784 -11.400 1.00 92.25 111 ASP A C 1
ATOM 879 O O . ASP A 1 111 ? 9.197 2.756 -12.108 1.00 92.25 111 ASP A O 1
ATOM 883 N N . ILE A 1 112 ? 10.170 2.526 -10.090 1.00 92.81 112 ILE A N 1
ATOM 884 C CA . ILE A 1 112 ? 8.933 2.312 -9.331 1.00 92.81 112 ILE A CA 1
ATOM 885 C C . ILE A 1 112 ? 8.659 3.555 -8.497 1.00 92.81 112 ILE A C 1
ATOM 887 O O . ILE A 1 112 ? 9.533 4.021 -7.765 1.00 92.81 112 ILE A O 1
ATOM 891 N N . TYR A 1 113 ? 7.430 4.045 -8.577 1.00 93.19 113 TYR A N 1
ATOM 892 C CA . TYR A 1 113 ? 6.957 5.220 -7.866 1.00 93.19 113 TYR A CA 1
ATOM 893 C C . TYR A 1 113 ? 5.786 4.858 -6.965 1.00 93.19 113 TYR A C 1
ATOM 895 O O . TYR A 1 113 ? 5.109 3.842 -7.147 1.00 93.19 113 TYR A O 1
ATOM 903 N 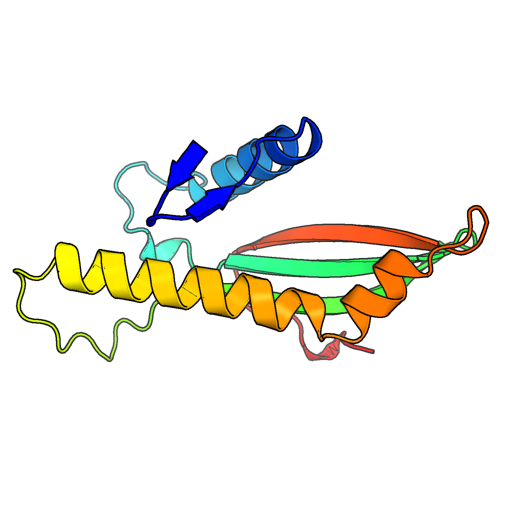N . TYR A 1 114 ? 5.556 5.719 -5.980 1.00 93.94 114 TYR A N 1
ATOM 904 C CA . TYR A 1 114 ? 4.374 5.672 -5.143 1.00 93.94 114 TYR A CA 1
ATOM 905 C C . TYR A 1 114 ? 3.691 7.036 -5.141 1.00 93.94 114 TYR A C 1
ATOM 907 O O . TYR A 1 114 ? 4.343 8.069 -5.301 1.00 93.94 114 TYR A O 1
ATOM 915 N N . ARG A 1 115 ? 2.377 7.036 -4.932 1.00 94.31 115 ARG A N 1
ATOM 916 C CA . ARG A 1 115 ? 1.601 8.251 -4.683 1.00 94.31 115 ARG A CA 1
ATOM 917 C C . ARG A 1 115 ? 0.586 7.987 -3.586 1.00 94.31 115 ARG A C 1
ATOM 919 O O . ARG A 1 115 ? -0.182 7.031 -3.675 1.00 94.31 115 ARG A O 1
ATOM 926 N N . ILE A 1 116 ? 0.577 8.834 -2.561 1.00 93.81 116 ILE A N 1
ATOM 927 C CA . ILE A 1 116 ? -0.364 8.739 -1.441 1.00 93.81 116 ILE A CA 1
ATOM 928 C C . ILE A 1 116 ? -1.425 9.822 -1.622 1.00 93.81 116 ILE A C 1
ATOM 930 O O . ILE A 1 116 ? -1.097 10.971 -1.908 1.00 93.81 116 ILE A O 1
ATOM 934 N N . TYR A 1 117 ? -2.703 9.481 -1.474 1.00 93.31 117 TYR A N 1
ATOM 935 C CA . TYR A 1 117 ? -3.790 10.456 -1.578 1.00 93.31 117 TYR A CA 1
ATOM 936 C C . TYR A 1 117 ? -5.040 10.032 -0.803 1.00 93.31 117 TYR A C 1
ATOM 938 O O . TYR A 1 117 ? -5.213 8.868 -0.442 1.00 93.31 117 TYR A O 1
ATOM 946 N N . LYS A 1 118 ? -5.925 10.999 -0.537 1.00 92.19 118 LYS A N 1
ATOM 947 C CA . LYS A 1 118 ? -7.277 10.744 -0.022 1.00 92.19 118 LYS A CA 1
ATOM 948 C C . LYS A 1 118 ? -8.225 10.422 -1.165 1.00 92.19 118 LYS A C 1
ATOM 950 O O . LYS A 1 118 ? -8.211 11.116 -2.180 1.00 92.19 118 LYS A O 1
ATOM 955 N N . GLY A 1 119 ? -9.109 9.462 -0.940 1.00 91.31 119 GLY A N 1
ATOM 956 C CA . GLY A 1 119 ? -10.179 9.122 -1.868 1.00 91.31 119 GLY A CA 1
ATOM 957 C C . GLY A 1 119 ? -10.055 7.720 -2.443 1.00 91.31 119 GLY A C 1
ATOM 958 O O . GLY A 1 119 ? -9.153 6.952 -2.106 1.00 91.31 119 GLY A O 1
ATOM 959 N N . GLU A 1 120 ? -11.039 7.384 -3.267 1.00 91.88 120 GLU A N 1
ATOM 960 C CA . GLU A 1 120 ? -11.166 6.056 -3.854 1.00 91.88 120 GLU A CA 1
ATOM 961 C C . GLU A 1 120 ? -10.121 5.823 -4.956 1.00 91.88 120 GLU A C 1
ATOM 963 O O . GLU A 1 120 ? -9.761 6.760 -5.679 1.00 91.88 120 GLU A O 1
ATOM 968 N N . PRO A 1 121 ? -9.646 4.576 -5.117 1.00 92.81 121 PRO A N 1
ATOM 969 C CA . PRO A 1 121 ? -8.722 4.228 -6.180 1.00 92.81 121 PRO A CA 1
ATOM 970 C C . PRO A 1 121 ? -9.412 4.312 -7.543 1.00 92.81 121 PRO A C 1
ATOM 972 O O . PRO A 1 121 ? -10.533 3.835 -7.731 1.00 92.81 121 PRO A O 1
ATOM 975 N N . GLN A 1 122 ? -8.705 4.853 -8.531 1.00 90.81 122 GLN A N 1
ATOM 976 C CA . GLN A 1 122 ? -9.154 4.882 -9.925 1.00 90.81 122 GLN A CA 1
ATOM 977 C C . GLN A 1 122 ? -8.857 3.536 -10.598 1.00 90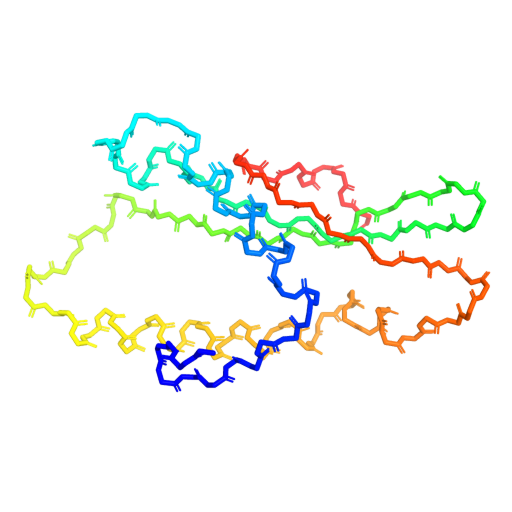.81 122 GLN A C 1
ATOM 979 O O . GLN A 1 122 ? -7.972 3.419 -11.442 1.00 90.81 122 GLN A O 1
ATOM 984 N N . THR A 1 123 ? -9.576 2.488 -10.192 1.00 90.38 123 THR A N 1
ATOM 985 C CA . THR A 1 123 ? -9.317 1.097 -10.618 1.00 90.38 123 THR A CA 1
ATOM 986 C C . THR A 1 123 ? -9.434 0.880 -12.125 1.00 90.38 123 THR A C 1
ATOM 988 O O . THR A 1 123 ? -8.832 -0.046 -12.655 1.00 90.38 123 THR A O 1
ATOM 991 N N . ASN A 1 124 ? -10.143 1.760 -12.831 1.00 90.56 124 ASN A N 1
ATOM 992 C CA . ASN A 1 124 ? -10.229 1.775 -14.289 1.00 90.56 124 ASN A CA 1
ATOM 993 C C . ASN A 1 124 ? -8.901 2.118 -14.993 1.00 90.56 124 ASN A C 1
ATOM 995 O O . ASN A 1 124 ? -8.836 2.021 -16.213 1.00 90.56 124 ASN A O 1
ATOM 999 N N . LEU A 1 125 ? -7.879 2.554 -14.251 1.00 86.75 125 LEU A N 1
ATOM 1000 C CA . LEU A 1 125 ? -6.543 2.872 -14.761 1.00 86.75 125 LEU A CA 1
ATOM 1001 C C . LEU A 1 125 ? -5.511 1.761 -14.496 1.00 86.75 125 LEU A C 1
ATOM 1003 O O . LEU A 1 125 ? -4.337 1.943 -14.816 1.00 86.75 125 LEU A O 1
ATOM 1007 N N . LEU A 1 126 ? -5.921 0.643 -13.885 1.00 87.38 126 LEU A N 1
ATOM 1008 C CA . LEU A 1 126 ? -5.054 -0.522 -13.694 1.00 87.38 126 LEU A CA 1
ATOM 1009 C C . LEU A 1 126 ? -4.771 -1.207 -15.036 1.00 87.38 126 LEU A C 1
ATOM 1011 O O . LEU A 1 126 ? -5.669 -1.322 -15.872 1.00 87.38 126 LEU A O 1
ATOM 1015 N N . ALA A 1 127 ? -3.526 -1.650 -15.213 1.00 75.31 127 ALA A N 1
ATOM 1016 C CA . ALA A 1 127 ? -3.083 -2.411 -16.381 1.00 75.31 127 ALA A CA 1
ATOM 1017 C C . ALA A 1 127 ? -3.518 -3.883 -16.361 1.00 75.31 127 ALA A C 1
ATOM 1019 O O . ALA A 1 127 ? -3.678 -4.450 -15.254 1.00 75.31 127 ALA A O 1
#

Secondary structure (DSSP, 8-state):
-EETTEE----HHHHHHHHHHHHHHHSS-TTS-GGGG--EEEEEEEEETTS-EEEEEEEEE---TT---S-S--HHHHHHHHHHHHHHHHHHTTTSHHHHHHHH--TTTEEEEEEEEES---GGGB-

Nearest PDB structures (foldseek):
  8do8-assembly1_D  TM=8.697E-01  e=3.689E-08  Homo sapiens
  4izo-assembly1_A  TM=4.103E-01  e=8.137E-01  Burkholderia thailandensis E264
  3ax6-assembly2_C  TM=4.070E-01  e=2.660E+00  Thermotoga maritima MSB8
  7ufg-assembly1_A  TM=4.680E-01  e=2.332E+00  Homo sapiens

Mean predicted aligned error: 6.74 Å

Sequence (127 aa):
MEGFNISITDQQSILDVLVETKKILQEGSQHESITTRLPLCVEISLQTAEGGSMILEFWTLSIRTDQTNAPQRANQVIYNRMSLLLKSLLSVTRVTPAYRVSRMKHIDSYDIYYRIYKGEPQTNLLA

pLDDT: mean 85.29, std 11.27, range [49.12, 97.56]

Foldseek 3Di:
DQALNDDDDDDPVVVVVVVQVCVQQVPDDPPDDSQVSDFKKKWKKKAAPVGDIATADIDTDHDDPVDPPDDPPPPVVVSNVVSVVVVVVVVVCCPGPVNVVQVPDDPRTIDMDMDIHHDDDPCVRHD